Protein AF-A0A8J2PLS5-F1 (afdb_monomer)

Radius of gyration: 27.68 Å; Cα contacts (8 Å, |Δi|>4): 30; chains: 1; bounding box: 46×66×69 Å

Sequence (120 aa):
MEDLNIVNEEIARIDYLRNNRFVTDEDKVQLKLLKKNQSTLRGQLKRLKNAVINSRKYRKNKKRKIEELINKHPELAAELEATVIQRPGSGRPRLEESQPMLLKTIVDIVAPESCTDQRR

pLDDT: mean 82.93, std 13.65, range [42.19, 95.69]

Structure (mmCIF, N/CA/C/O backbone):
data_AF-A0A8J2PLS5-F1
#
_entry.id   AF-A0A8J2PLS5-F1
#
loop_
_atom_site.group_PDB
_atom_site.id
_atom_site.type_symbol
_atom_site.label_atom_id
_atom_site.label_alt_id
_atom_site.label_comp_id
_atom_site.label_asym_id
_atom_site.label_entity_id
_atom_site.label_seq_id
_atom_site.pdbx_PDB_ins_code
_atom_site.Cartn_x
_atom_site.Cartn_y
_atom_site.Cartn_z
_atom_site.occupancy
_atom_site.B_iso_or_equiv
_atom_site.auth_seq_id
_atom_site.auth_comp_id
_atom_site.auth_asym_id
_atom_site.auth_atom_id
_atom_site.pdbx_PDB_model_num
ATOM 1 N N . MET A 1 1 ? 5.826 7.938 -4.393 1.00 62.66 1 MET A N 1
ATOM 2 C CA . MET A 1 1 ? 4.815 7.985 -5.485 1.00 62.66 1 MET A CA 1
ATOM 3 C C . MET A 1 1 ? 5.482 8.504 -6.740 1.00 62.66 1 MET A C 1
ATOM 5 O O . MET A 1 1 ? 5.379 7.849 -7.765 1.00 62.66 1 MET A O 1
ATOM 9 N N . GLU A 1 2 ? 6.226 9.597 -6.603 1.00 79.69 2 GLU A N 1
ATOM 10 C CA . GLU A 1 2 ? 7.146 10.152 -7.599 1.00 79.69 2 GLU A CA 1
ATOM 11 C C . GLU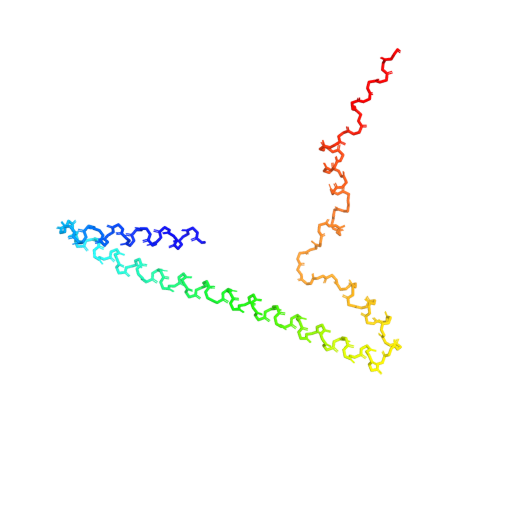 A 1 2 ? 8.066 9.087 -8.219 1.00 79.69 2 GLU A C 1
ATOM 13 O O . GLU A 1 2 ? 8.029 8.900 -9.426 1.00 79.69 2 GLU A O 1
ATOM 18 N N . ASP A 1 3 ? 8.711 8.242 -7.405 1.00 83.62 3 ASP A N 1
ATOM 19 C CA . ASP A 1 3 ? 9.582 7.161 -7.909 1.00 83.62 3 ASP A CA 1
ATOM 20 C C . ASP A 1 3 ? 8.882 6.159 -8.844 1.00 83.62 3 ASP A C 1
ATOM 22 O O . ASP A 1 3 ? 9.476 5.663 -9.796 1.00 83.62 3 ASP A O 1
ATOM 26 N N . LEU A 1 4 ? 7.607 5.835 -8.587 1.00 87.88 4 LEU A N 1
ATOM 27 C CA . LEU A 1 4 ? 6.857 4.917 -9.449 1.00 87.88 4 LEU A CA 1
ATOM 28 C C . LEU A 1 4 ? 6.464 5.601 -10.762 1.00 87.88 4 LEU A C 1
ATOM 30 O O . LEU A 1 4 ? 6.421 4.929 -11.788 1.00 87.88 4 LEU A O 1
ATOM 34 N N . ASN A 1 5 ? 6.177 6.904 -10.727 1.00 91.06 5 ASN A N 1
ATOM 35 C CA . ASN A 1 5 ? 5.878 7.684 -11.925 1.00 91.06 5 ASN A CA 1
ATOM 36 C C . ASN A 1 5 ? 7.121 7.816 -12.802 1.00 91.06 5 ASN A C 1
ATOM 38 O O . ASN A 1 5 ? 7.041 7.458 -1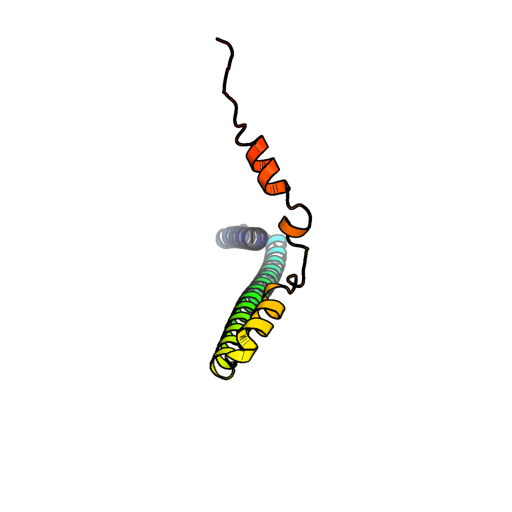3.970 1.00 91.06 5 ASN A O 1
ATOM 42 N N . ILE A 1 6 ? 8.270 8.156 -12.212 1.00 93.19 6 ILE A N 1
ATOM 43 C CA . ILE A 1 6 ? 9.566 8.216 -12.904 1.00 93.19 6 ILE A CA 1
ATOM 44 C C . ILE A 1 6 ? 9.875 6.873 -13.579 1.00 93.19 6 ILE A C 1
ATOM 46 O O . ILE A 1 6 ? 10.184 6.818 -14.763 1.00 93.19 6 ILE A O 1
ATOM 50 N N . VAL A 1 7 ? 9.714 5.749 -12.866 1.00 92.38 7 VAL A N 1
ATOM 51 C CA . VAL A 1 7 ? 9.924 4.415 -13.461 1.00 92.38 7 VAL A CA 1
ATOM 52 C C . VAL A 1 7 ? 8.931 4.123 -14.595 1.00 92.38 7 VAL A C 1
ATOM 54 O O . VAL A 1 7 ? 9.298 3.469 -15.568 1.00 92.38 7 VAL A O 1
ATOM 57 N N . ASN A 1 8 ? 7.675 4.568 -14.492 1.00 92.50 8 ASN A N 1
ATOM 58 C CA . ASN A 1 8 ? 6.684 4.369 -15.555 1.00 92.50 8 ASN A CA 1
ATOM 59 C C . ASN A 1 8 ? 6.993 5.217 -16.797 1.00 92.50 8 ASN A C 1
ATOM 61 O O . ASN A 1 8 ? 6.825 4.719 -17.909 1.00 92.50 8 ASN A O 1
ATOM 65 N N . GLU A 1 9 ? 7.427 6.461 -16.607 1.00 94.50 9 GLU A N 1
ATOM 66 C CA . GLU A 1 9 ? 7.824 7.384 -17.675 1.00 94.50 9 GLU A CA 1
ATOM 67 C C . GLU A 1 9 ? 9.026 6.831 -18.447 1.00 94.50 9 GLU A C 1
ATOM 69 O O . GLU A 1 9 ? 8.978 6.735 -19.674 1.00 94.50 9 GLU A O 1
ATOM 74 N N . GLU A 1 10 ? 10.029 6.309 -17.742 1.00 93.44 10 GLU A N 1
ATOM 75 C CA . GLU A 1 10 ? 11.227 5.744 -18.372 1.00 93.44 10 GLU A CA 1
ATOM 76 C C . GLU A 1 10 ? 10.939 4.428 -19.102 1.00 93.44 10 GLU A C 1
ATOM 78 O O . GLU A 1 10 ? 11.471 4.183 -20.187 1.00 93.44 10 GLU A O 1
ATOM 83 N N . ILE A 1 11 ? 10.032 3.597 -18.576 1.00 93.81 11 ILE A N 1
ATOM 84 C CA . ILE A 1 11 ? 9.530 2.427 -19.312 1.00 93.81 11 ILE A CA 1
ATOM 85 C C . ILE A 1 11 ? 8.810 2.870 -20.592 1.00 93.81 11 ILE A C 1
ATOM 87 O O . ILE A 1 11 ? 9.060 2.295 -21.652 1.00 93.81 11 ILE A O 1
ATOM 91 N N . ALA A 1 12 ? 7.947 3.887 -20.513 1.00 94.56 12 ALA A N 1
ATOM 92 C CA . ALA A 1 12 ? 7.202 4.391 -21.665 1.00 94.56 12 ALA A CA 1
ATOM 93 C C . ALA A 1 12 ? 8.132 4.986 -22.733 1.00 94.56 12 ALA A C 1
ATOM 95 O O . ALA A 1 12 ? 7.937 4.746 -23.926 1.00 94.56 12 ALA A O 1
ATOM 96 N N . ARG A 1 13 ? 9.185 5.694 -22.311 1.00 94.75 13 ARG A N 1
ATOM 97 C CA . ARG A 1 13 ? 10.235 6.219 -23.188 1.00 94.75 13 ARG A CA 1
ATOM 98 C C . ARG A 1 13 ? 10.958 5.102 -23.939 1.00 94.75 13 ARG A C 1
ATOM 100 O O . ARG A 1 13 ? 11.081 5.174 -25.160 1.00 94.75 13 ARG A O 1
ATOM 107 N N . ILE A 1 14 ? 11.396 4.050 -23.245 1.00 92.69 14 ILE A N 1
ATOM 108 C CA . ILE A 1 14 ? 12.070 2.912 -23.891 1.00 92.69 14 ILE A CA 1
ATOM 109 C C . ILE A 1 14 ? 11.105 2.147 -24.810 1.00 92.69 14 ILE A C 1
ATOM 111 O O . ILE A 1 14 ? 11.487 1.733 -25.906 1.00 92.69 14 ILE A O 1
ATOM 115 N N . ASP A 1 15 ? 9.842 1.981 -24.414 1.00 92.44 15 ASP A N 1
ATOM 116 C CA . ASP A 1 15 ? 8.822 1.358 -25.261 1.00 92.44 15 ASP A CA 1
ATOM 117 C C . ASP A 1 15 ? 8.565 2.179 -26.542 1.00 92.44 15 ASP A C 1
ATOM 119 O O . ASP A 1 15 ? 8.430 1.596 -27.620 1.00 92.44 15 ASP A O 1
ATOM 123 N N . TYR A 1 16 ? 8.582 3.513 -26.460 1.00 93.75 16 TYR A N 1
ATOM 124 C CA . TYR A 1 16 ? 8.516 4.400 -27.626 1.00 93.75 16 TYR A CA 1
ATOM 125 C C . TYR A 1 16 ? 9.725 4.219 -28.556 1.00 93.75 16 TYR A C 1
ATOM 127 O O . TYR A 1 16 ? 9.552 4.064 -29.767 1.00 93.75 16 TYR A O 1
ATOM 135 N N . LEU A 1 17 ? 10.946 4.16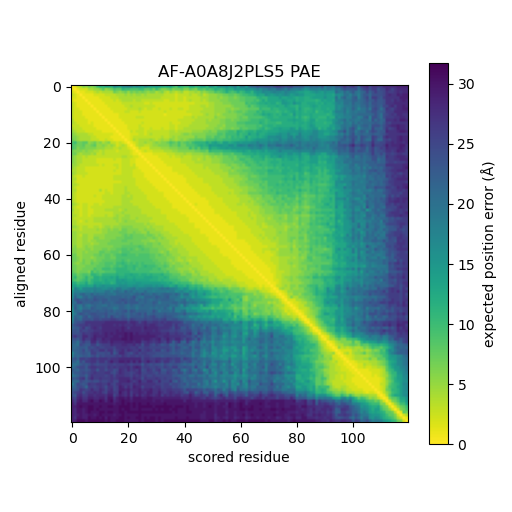8 -28.014 1.00 91.62 17 LEU A N 1
ATOM 136 C CA . LEU A 1 17 ? 12.158 3.910 -28.805 1.00 91.62 17 LEU A CA 1
ATOM 137 C C . LEU A 1 17 ? 12.114 2.534 -29.483 1.00 91.62 17 LEU A C 1
ATOM 139 O O . LEU A 1 17 ? 12.464 2.410 -30.658 1.00 91.62 17 LEU A O 1
ATOM 143 N N . ARG A 1 18 ? 11.613 1.509 -28.780 1.00 90.56 18 ARG A N 1
ATOM 144 C CA . ARG A 1 18 ? 11.408 0.162 -29.334 1.00 90.56 18 ARG A CA 1
ATOM 145 C C . ARG A 1 18 ? 10.429 0.166 -30.499 1.00 90.56 18 ARG A C 1
ATOM 147 O O . ARG A 1 18 ? 10.721 -0.446 -31.525 1.00 90.56 18 ARG A O 1
ATOM 154 N N . ASN A 1 19 ? 9.298 0.853 -30.361 1.00 92.06 19 ASN A N 1
ATOM 155 C CA . ASN A 1 19 ? 8.288 0.938 -31.417 1.00 92.06 19 ASN A CA 1
ATOM 156 C C . ASN A 1 19 ? 8.827 1.645 -32.671 1.00 92.06 19 ASN A C 1
ATOM 158 O O . ASN A 1 19 ? 8.472 1.268 -33.785 1.00 92.06 19 ASN A O 1
ATOM 162 N N . ASN A 1 20 ? 9.744 2.598 -32.494 1.00 92.69 20 ASN A N 1
ATOM 163 C CA . ASN A 1 20 ? 10.394 3.332 -33.580 1.00 92.69 20 ASN A CA 1
ATOM 164 C C . ASN A 1 20 ? 11.711 2.698 -34.074 1.00 92.69 20 ASN A C 1
ATOM 166 O O . ASN A 1 20 ? 12.415 3.305 -34.872 1.00 92.69 20 ASN A O 1
ATOM 170 N N . ARG A 1 21 ? 12.050 1.476 -33.633 1.00 89.31 21 ARG A N 1
ATOM 171 C CA . ARG A 1 21 ? 13.282 0.740 -33.999 1.00 89.31 21 ARG A CA 1
ATOM 172 C C . ARG A 1 21 ? 14.606 1.435 -33.628 1.00 89.31 21 ARG A C 1
ATOM 174 O O . ARG A 1 21 ? 15.645 1.068 -34.164 1.00 89.31 21 ARG A O 1
ATOM 181 N N . PHE A 1 22 ? 14.595 2.356 -32.665 1.00 91.44 22 PHE A N 1
ATOM 182 C CA . PHE A 1 22 ? 15.792 3.037 -32.142 1.00 91.44 22 PHE A CA 1
ATOM 183 C C . PHE A 1 22 ? 16.325 2.418 -30.840 1.00 91.44 22 PHE A C 1
ATOM 185 O O . PHE A 1 22 ? 17.078 3.057 -30.114 1.00 91.44 22 PHE A O 1
ATOM 192 N N . VAL A 1 23 ? 15.904 1.197 -30.501 1.00 92.62 23 VAL A N 1
ATOM 193 C CA . VAL A 1 23 ? 16.267 0.566 -29.226 1.00 92.62 23 VAL A CA 1
ATOM 194 C C . VAL A 1 23 ? 17.664 -0.045 -29.283 1.00 92.62 23 VAL A C 1
ATOM 196 O O . VAL A 1 23 ? 17.967 -0.850 -30.166 1.00 92.62 23 VAL A O 1
ATOM 199 N N . THR A 1 24 ? 18.495 0.300 -28.309 1.00 92.94 24 THR A N 1
ATOM 200 C CA . THR A 1 24 ? 19.822 -0.293 -28.118 1.00 92.94 24 THR A CA 1
ATOM 201 C C . THR A 1 24 ? 19.748 -1.550 -27.244 1.00 92.94 24 THR A C 1
ATOM 203 O O . THR A 1 24 ? 18.717 -1.860 -26.636 1.00 92.94 24 THR A O 1
ATOM 206 N N . ASP A 1 25 ? 20.833 -2.322 -27.168 1.00 91.94 25 ASP A N 1
ATOM 207 C CA . ASP A 1 25 ? 20.895 -3.464 -26.247 1.00 91.94 25 ASP A CA 1
ATOM 208 C C . ASP A 1 25 ? 20.959 -3.027 -24.776 1.00 91.94 25 ASP A C 1
ATOM 210 O O . ASP A 1 25 ? 20.393 -3.702 -23.910 1.00 91.94 25 ASP A O 1
ATOM 214 N N . GLU A 1 26 ? 21.543 -1.860 -24.496 1.00 92.69 26 GLU A N 1
ATOM 215 C CA . GLU A 1 26 ? 21.531 -1.238 -23.168 1.00 92.69 26 GLU A CA 1
ATOM 216 C C . GLU A 1 26 ? 20.100 -0.911 -22.723 1.00 92.69 26 GLU A C 1
ATOM 218 O O . GLU A 1 26 ? 19.701 -1.280 -21.614 1.00 92.69 26 GLU A O 1
ATOM 223 N N . ASP A 1 27 ? 19.280 -0.345 -23.615 1.00 91.12 27 ASP A N 1
ATOM 224 C CA . ASP A 1 27 ? 17.866 -0.052 -23.345 1.00 91.12 27 ASP A CA 1
ATOM 225 C C . ASP A 1 27 ? 17.074 -1.320 -22.992 1.00 91.12 27 ASP A C 1
ATOM 227 O O . ASP A 1 27 ? 16.195 -1.306 -22.127 1.00 91.12 27 ASP A O 1
ATOM 231 N N . LYS A 1 28 ? 17.388 -2.462 -23.621 1.00 91.00 28 LYS A N 1
ATOM 232 C CA . LYS A 1 28 ? 16.736 -3.747 -23.307 1.00 91.00 28 LYS A CA 1
ATOM 233 C C . LYS A 1 28 ? 17.092 -4.231 -21.903 1.00 91.00 28 LYS A C 1
ATOM 235 O O . LYS A 1 28 ? 16.230 -4.785 -21.211 1.00 91.00 28 LYS A O 1
ATOM 240 N N . VAL A 1 29 ? 18.345 -4.054 -21.480 1.00 94.25 29 VAL A N 1
ATOM 241 C CA . VAL A 1 29 ? 18.793 -4.392 -20.120 1.00 94.25 29 VAL A CA 1
ATOM 242 C C . VAL A 1 29 ? 18.134 -3.460 -19.104 1.00 94.25 29 VAL A C 1
ATOM 244 O O . VAL A 1 29 ? 17.555 -3.938 -18.123 1.00 94.25 29 VAL A O 1
ATOM 247 N N . GLN A 1 30 ? 18.126 -2.154 -19.377 1.00 93.31 30 GLN A N 1
ATOM 248 C CA . GLN A 1 30 ? 17.459 -1.159 -18.539 1.00 93.31 30 GLN A CA 1
ATOM 249 C C . GLN A 1 30 ? 15.960 -1.439 -18.406 1.00 93.31 30 GLN A C 1
ATOM 251 O O . GLN A 1 30 ? 15.436 -1.436 -17.294 1.00 93.31 30 GLN A O 1
ATOM 256 N N . LEU A 1 31 ? 15.270 -1.796 -19.492 1.00 92.75 31 LEU A N 1
ATOM 257 C CA . LEU A 1 31 ? 13.846 -2.133 -19.462 1.00 92.75 31 LEU A CA 1
ATOM 258 C C . LEU A 1 31 ? 13.543 -3.312 -18.528 1.00 92.75 31 LEU A C 1
ATOM 260 O O . LEU A 1 31 ? 12.546 -3.293 -17.802 1.00 92.75 31 LEU A O 1
ATOM 264 N N . LYS A 1 32 ? 14.395 -4.348 -18.518 1.00 94.50 32 LYS A N 1
ATOM 265 C CA . LYS A 1 32 ? 14.243 -5.482 -17.589 1.00 94.50 32 LYS A CA 1
ATOM 266 C C . LYS A 1 32 ? 14.398 -5.032 -16.135 1.00 94.50 32 LYS A C 1
ATOM 268 O O . LYS A 1 32 ? 13.604 -5.443 -15.286 1.00 94.50 32 LYS A O 1
ATOM 273 N N . LEU A 1 33 ? 15.383 -4.179 -15.853 1.00 94.94 33 LEU A N 1
ATOM 274 C CA . LEU A 1 33 ? 15.618 -3.639 -14.514 1.00 94.94 33 LEU A CA 1
ATOM 275 C C . LEU A 1 33 ? 14.452 -2.753 -14.052 1.00 94.94 33 LEU A C 1
ATOM 277 O O . LEU A 1 33 ? 13.921 -2.952 -12.960 1.00 94.94 33 LEU A O 1
ATOM 281 N N . LEU A 1 34 ? 13.996 -1.839 -14.908 1.00 94.12 34 LEU A N 1
ATOM 282 C CA . LEU A 1 34 ? 12.878 -0.943 -14.626 1.00 94.12 34 LEU A CA 1
ATOM 283 C C . LEU A 1 34 ? 11.583 -1.715 -14.372 1.00 94.12 34 LEU A C 1
ATOM 285 O O . LEU A 1 34 ? 10.886 -1.423 -13.405 1.00 94.12 34 LEU A O 1
ATOM 289 N N . LYS A 1 35 ? 11.283 -2.763 -15.150 1.00 93.81 35 LYS A N 1
ATOM 290 C CA . LYS A 1 35 ? 10.117 -3.632 -14.898 1.00 93.81 35 LYS A CA 1
ATOM 291 C C . LYS A 1 35 ? 10.204 -4.354 -13.551 1.00 93.81 35 LYS A C 1
ATOM 293 O O . LYS A 1 35 ? 9.195 -4.480 -12.852 1.00 93.81 35 LYS A O 1
ATOM 298 N N . LYS A 1 36 ? 11.399 -4.800 -13.148 1.00 95.69 36 LYS A N 1
ATOM 299 C CA . LYS A 1 36 ? 11.619 -5.386 -11.817 1.00 95.69 36 LYS A CA 1
ATOM 300 C C . LYS A 1 36 ? 11.375 -4.348 -10.716 1.00 95.69 36 LYS A C 1
ATOM 302 O O . LYS A 1 36 ? 10.637 -4.639 -9.776 1.00 95.69 36 LYS A O 1
ATOM 307 N N . ASN A 1 37 ? 11.911 -3.139 -10.873 1.00 94.69 37 ASN A N 1
ATOM 308 C CA . ASN A 1 37 ? 11.723 -2.029 -9.933 1.00 94.69 37 ASN A CA 1
ATOM 309 C C . ASN A 1 37 ? 10.256 -1.578 -9.850 1.00 94.69 37 ASN A C 1
ATOM 311 O O . ASN A 1 37 ? 9.726 -1.323 -8.772 1.00 94.69 37 ASN A O 1
ATOM 315 N N . GLN A 1 38 ? 9.547 -1.551 -10.976 1.00 95.00 38 GLN A N 1
ATOM 316 C CA . GLN A 1 38 ? 8.121 -1.245 -11.020 1.00 95.00 38 GLN A CA 1
ATOM 317 C C . GLN A 1 38 ? 7.313 -2.274 -10.216 1.00 95.00 38 GLN A C 1
ATOM 319 O O . GLN A 1 38 ? 6.414 -1.912 -9.454 1.00 95.00 38 GLN A O 1
ATOM 324 N N . SER A 1 39 ? 7.639 -3.563 -10.356 1.00 95.00 39 SER A N 1
ATOM 325 C CA . SER A 1 39 ? 6.985 -4.646 -9.616 1.00 95.00 39 SER A CA 1
ATOM 326 C C . SER A 1 39 ? 7.215 -4.531 -8.105 1.00 95.00 39 SER A C 1
ATOM 328 O O . SER A 1 39 ? 6.262 -4.626 -7.323 1.00 95.00 39 SER A O 1
ATOM 330 N N . THR A 1 40 ? 8.450 -4.249 -7.674 1.00 94.81 40 THR A N 1
ATOM 331 C CA . THR A 1 40 ? 8.771 -4.078 -6.249 1.00 94.81 40 THR A CA 1
ATOM 332 C C . THR A 1 40 ? 8.056 -2.868 -5.648 1.00 94.81 40 THR A C 1
ATOM 334 O O . THR A 1 40 ? 7.395 -3.014 -4.616 1.00 94.81 40 THR A O 1
ATOM 337 N N . LEU A 1 41 ? 8.093 -1.711 -6.318 1.00 93.88 41 LEU A N 1
ATOM 338 C CA . LEU A 1 41 ? 7.408 -0.489 -5.880 1.00 93.88 41 LEU A CA 1
ATOM 339 C C . LEU A 1 41 ? 5.887 -0.681 -5.797 1.00 93.88 41 LEU A C 1
ATOM 341 O O . LEU A 1 41 ? 5.260 -0.314 -4.799 1.00 93.88 41 LEU A O 1
ATOM 345 N N . ARG A 1 42 ? 5.270 -1.329 -6.796 1.00 94.12 42 ARG A N 1
ATOM 346 C CA . ARG A 1 42 ? 3.835 -1.672 -6.758 1.00 94.12 42 ARG A CA 1
ATOM 347 C C . ARG A 1 42 ? 3.508 -2.618 -5.602 1.00 94.12 42 ARG A C 1
ATOM 349 O O . ARG A 1 42 ? 2.490 -2.437 -4.929 1.00 94.12 42 ARG A O 1
ATOM 356 N N . GLY A 1 43 ? 4.369 -3.601 -5.342 1.00 95.12 43 GLY A N 1
ATOM 357 C CA . GLY A 1 43 ? 4.235 -4.520 -4.213 1.00 95.12 43 GLY A CA 1
ATOM 358 C C . GLY A 1 43 ? 4.277 -3.801 -2.863 1.00 95.12 43 GLY A C 1
ATOM 359 O O . GLY A 1 43 ? 3.412 -4.029 -2.013 1.00 95.12 43 GLY A O 1
ATOM 360 N N . GLN A 1 44 ? 5.233 -2.891 -2.676 1.00 94.12 44 GLN A N 1
ATOM 361 C CA . GLN A 1 44 ? 5.339 -2.057 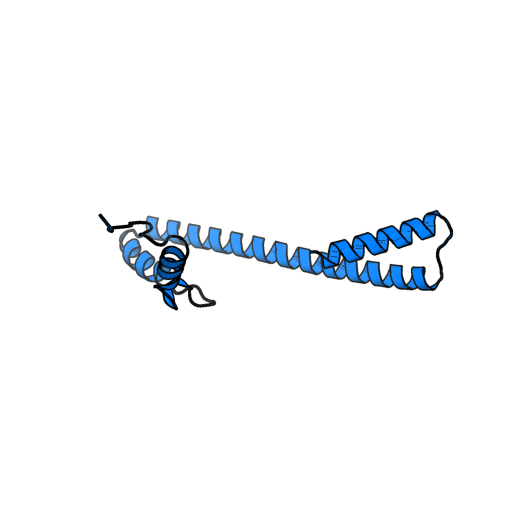-1.474 1.00 94.12 44 GLN A CA 1
ATOM 362 C C . GLN A 1 44 ? 4.108 -1.166 -1.293 1.00 94.12 44 GLN A C 1
ATOM 364 O O . GLN A 1 44 ? 3.517 -1.137 -0.213 1.00 94.12 44 GLN A O 1
ATOM 369 N N . LEU A 1 45 ? 3.658 -0.512 -2.363 1.00 92.25 45 LEU A N 1
ATOM 370 C CA . LEU A 1 45 ? 2.463 0.327 -2.344 1.00 92.25 45 LEU A CA 1
ATOM 371 C C . LEU A 1 45 ? 1.217 -0.474 -1.947 1.00 92.25 45 LEU A C 1
ATOM 373 O O . LEU A 1 45 ? 0.431 -0.026 -1.111 1.00 92.25 45 LEU A O 1
ATOM 377 N N . LYS A 1 46 ? 1.049 -1.687 -2.488 1.00 95.06 46 LYS A N 1
ATOM 378 C CA . LYS A 1 46 ? -0.047 -2.589 -2.105 1.00 95.06 46 LYS A CA 1
ATOM 379 C C . LYS A 1 46 ? 0.025 -2.961 -0.621 1.00 95.06 46 LYS A C 1
ATOM 381 O O . LYS A 1 46 ? -0.996 -2.915 0.063 1.00 95.06 46 LYS A O 1
ATOM 386 N N . ARG A 1 47 ? 1.216 -3.289 -0.108 1.00 94.94 47 ARG A N 1
ATOM 387 C CA . ARG A 1 47 ? 1.426 -3.597 1.319 1.00 94.94 47 ARG A CA 1
ATOM 388 C C . ARG A 1 47 ? 1.048 -2.417 2.212 1.00 94.94 47 ARG A C 1
ATOM 390 O O . ARG A 1 47 ? 0.295 -2.610 3.162 1.00 94.94 47 ARG A O 1
ATOM 397 N N . LEU A 1 48 ? 1.496 -1.207 1.879 1.00 93.62 48 LEU A N 1
ATOM 398 C CA . LEU A 1 48 ? 1.178 0.008 2.635 1.00 93.62 48 LEU A CA 1
ATOM 399 C C . LEU A 1 48 ? -0.323 0.316 2.624 1.00 93.62 48 LEU A C 1
ATOM 401 O O . LEU A 1 48 ? -0.907 0.560 3.680 1.00 93.62 48 LEU A O 1
ATOM 405 N N . LYS A 1 49 ? -0.980 0.227 1.460 1.00 95.19 49 LYS A N 1
ATOM 406 C CA . LYS A 1 49 ? -2.441 0.390 1.362 1.00 95.19 49 LYS A CA 1
ATOM 407 C C . LYS A 1 49 ? -3.176 -0.611 2.252 1.00 95.19 49 LYS A C 1
ATOM 409 O O . LYS A 1 49 ? -4.055 -0.221 3.019 1.00 95.19 49 LYS A O 1
ATOM 414 N N . ASN A 1 50 ? -2.779 -1.881 2.206 1.00 95.44 50 ASN A N 1
ATOM 415 C CA . ASN A 1 50 ? -3.375 -2.921 3.041 1.00 95.44 50 ASN A CA 1
ATOM 416 C C . ASN A 1 50 ? -3.134 -2.670 4.534 1.00 95.44 50 ASN A C 1
ATOM 418 O O . ASN A 1 50 ? -4.052 -2.852 5.330 1.00 95.44 50 ASN A O 1
ATOM 422 N N . ALA A 1 51 ? -1.945 -2.205 4.922 1.00 94.19 51 ALA A N 1
ATOM 423 C CA . ALA A 1 51 ? -1.648 -1.848 6.307 1.00 94.19 51 ALA A CA 1
ATOM 424 C C . ALA A 1 51 ? -2.578 -0.733 6.815 1.00 94.19 51 ALA A C 1
ATOM 426 O O . ALA A 1 51 ? -3.146 -0.849 7.903 1.00 94.19 51 ALA A O 1
ATOM 427 N N . VAL A 1 52 ? -2.815 0.306 6.005 1.00 93.19 52 VAL A N 1
ATOM 428 C CA . VAL A 1 52 ? -3.756 1.388 6.339 1.00 93.19 52 VAL A CA 1
ATOM 429 C C . VAL A 1 52 ? -5.188 0.863 6.460 1.00 93.19 52 VAL A C 1
ATOM 431 O O . VAL A 1 52 ? -5.871 1.177 7.438 1.00 93.19 52 VAL A O 1
ATOM 434 N N . ILE A 1 53 ? -5.646 0.041 5.511 1.00 95.12 53 ILE A N 1
ATOM 435 C CA . ILE A 1 53 ? -6.992 -0.557 5.534 1.00 95.12 53 ILE A CA 1
ATOM 436 C C . ILE A 1 5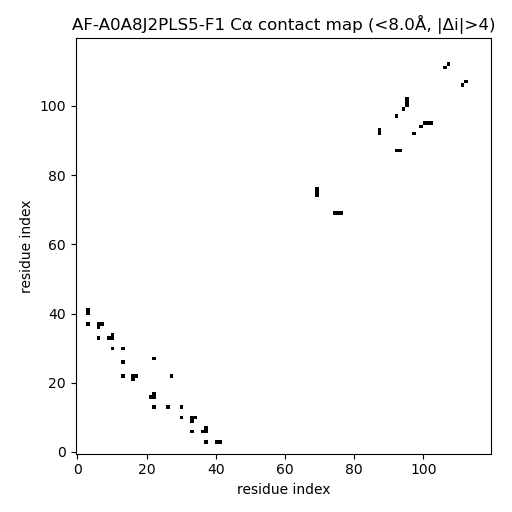3 ? -7.176 -1.420 6.788 1.00 95.12 53 ILE A C 1
ATOM 438 O O . ILE A 1 53 ? -8.153 -1.250 7.519 1.00 95.12 53 ILE A O 1
ATOM 442 N N . ASN A 1 54 ? -6.214 -2.294 7.083 1.00 93.31 54 ASN A N 1
ATOM 443 C CA . ASN A 1 54 ? -6.251 -3.179 8.244 1.00 93.31 54 ASN A CA 1
ATOM 444 C C . ASN A 1 54 ? -6.214 -2.390 9.556 1.00 93.31 54 ASN A C 1
ATOM 446 O O . ASN A 1 54 ? -6.998 -2.675 10.458 1.00 93.31 54 ASN A O 1
ATOM 450 N N . SER A 1 55 ? -5.383 -1.347 9.643 1.00 90.94 55 SER A N 1
ATOM 451 C CA . SER A 1 55 ? -5.340 -0.435 10.793 1.00 90.94 55 SER A CA 1
ATOM 452 C C . SER A 1 55 ? -6.685 0.260 11.026 1.00 90.94 55 SER A C 1
ATOM 454 O O . SER A 1 55 ? -7.161 0.340 12.161 1.00 90.94 55 SER A O 1
ATOM 456 N N . ARG A 1 56 ? -7.336 0.747 9.962 1.00 90.75 56 ARG A N 1
ATOM 457 C CA . ARG A 1 56 ? -8.668 1.367 10.050 1.00 90.75 56 ARG A CA 1
ATOM 458 C C . ARG A 1 56 ? -9.726 0.357 10.490 1.00 90.75 56 ARG A C 1
ATOM 460 O O . ARG A 1 56 ? -10.499 0.652 11.398 1.00 90.75 56 ARG A O 1
ATOM 467 N N . LYS A 1 57 ? -9.728 -0.844 9.901 1.00 94.88 57 LYS A N 1
ATOM 468 C CA . LYS A 1 57 ? -10.646 -1.933 10.267 1.00 94.88 57 LYS A CA 1
ATOM 469 C C . LYS A 1 57 ? -10.478 -2.336 11.731 1.00 94.88 57 LYS A C 1
ATOM 471 O O . LYS A 1 57 ? -11.468 -2.452 12.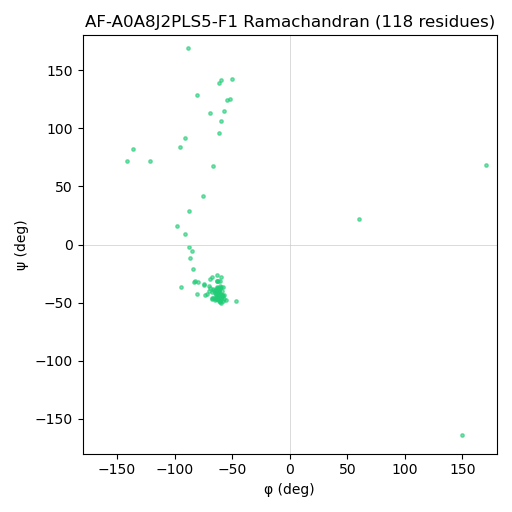446 1.00 94.88 57 LYS A O 1
ATOM 476 N N . TYR A 1 58 ? -9.237 -2.484 12.191 1.00 92.12 58 TYR A N 1
ATOM 477 C CA . TYR A 1 58 ? -8.923 -2.786 13.585 1.00 92.12 58 TYR A CA 1
ATOM 478 C C . TYR A 1 58 ? -9.452 -1.704 14.531 1.00 92.12 58 TYR A C 1
ATOM 480 O O . TYR A 1 58 ? -10.175 -2.024 15.472 1.00 92.12 58 TYR A O 1
ATOM 488 N N . ARG A 1 59 ? -9.171 -0.424 14.248 1.00 86.88 59 ARG A N 1
ATOM 489 C CA . ARG A 1 59 ? -9.677 0.704 15.048 1.00 86.88 59 ARG A CA 1
ATOM 490 C C . ARG A 1 59 ? -11.204 0.741 15.095 1.00 86.88 59 ARG A C 1
ATOM 492 O O . ARG A 1 59 ? -11.761 0.881 16.178 1.00 86.88 59 ARG A O 1
ATOM 499 N N . LYS A 1 60 ? -11.876 0.545 13.955 1.00 90.69 60 LYS A N 1
ATOM 500 C CA . LYS A 1 60 ? -13.345 0.495 13.878 1.00 90.69 60 LYS A CA 1
ATOM 501 C C . LYS A 1 60 ? -13.917 -0.648 14.717 1.00 90.69 60 LYS A C 1
ATOM 503 O O . LYS A 1 60 ? -14.826 -0.429 15.508 1.00 90.69 60 LYS A O 1
ATOM 508 N N . ASN A 1 61 ? -13.356 -1.849 14.586 1.00 92.69 61 ASN A N 1
ATOM 509 C CA . ASN A 1 61 ? -13.796 -3.014 15.354 1.00 92.69 61 ASN A CA 1
ATOM 510 C C . ASN A 1 61 ? -13.547 -2.837 16.855 1.00 92.69 61 ASN A C 1
ATOM 512 O O . ASN A 1 61 ? -14.392 -3.214 17.659 1.00 92.69 61 ASN A O 1
ATOM 516 N N . LYS A 1 62 ? -12.402 -2.259 17.235 1.00 88.25 62 LYS A N 1
ATOM 517 C CA . LYS A 1 62 ? -12.092 -1.949 18.632 1.00 88.25 62 LYS A CA 1
ATOM 518 C C . LYS A 1 62 ? -13.091 -0.942 19.201 1.00 88.25 62 LYS A C 1
ATOM 520 O O . LYS A 1 62 ? -13.610 -1.185 20.281 1.00 88.25 62 LYS A O 1
ATOM 525 N N . LYS A 1 63 ? -13.398 0.130 18.462 1.00 87.44 63 LYS A N 1
ATOM 526 C CA . LYS A 1 63 ? -14.403 1.122 18.867 1.00 87.44 63 LYS A CA 1
ATOM 527 C C . LYS A 1 63 ? -15.770 0.472 19.082 1.00 87.44 63 LYS A C 1
ATOM 529 O O . LYS A 1 63 ? -16.337 0.624 20.152 1.00 87.44 63 LYS A O 1
ATOM 534 N N . ARG A 1 64 ? -16.226 -0.341 18.123 1.00 90.19 64 ARG A N 1
ATOM 535 C CA . ARG A 1 64 ? -17.505 -1.055 18.229 1.00 90.19 64 ARG A CA 1
ATOM 536 C C . ARG A 1 64 ? -17.567 -1.954 19.466 1.00 90.19 64 ARG A C 1
ATOM 538 O O . ARG A 1 64 ? -18.553 -1.934 20.182 1.00 90.19 64 ARG A O 1
ATOM 545 N N . LYS A 1 65 ? -16.498 -2.706 19.754 1.00 89.31 65 LYS A N 1
ATOM 546 C CA . LYS A 1 65 ? -16.424 -3.541 20.966 1.00 89.31 65 LYS A CA 1
ATOM 547 C C . LYS A 1 65 ? -16.494 -2.719 22.256 1.00 89.31 65 LYS A C 1
ATOM 549 O O . LYS A 1 65 ? -17.089 -3.177 23.220 1.00 89.31 65 LYS A O 1
ATOM 554 N N . ILE A 1 66 ? -15.876 -1.538 22.282 1.00 85.25 66 ILE A N 1
ATOM 555 C CA . ILE A 1 66 ? -15.945 -0.633 23.438 1.00 85.25 66 ILE A CA 1
ATOM 556 C C . ILE A 1 66 ? -17.376 -0.108 23.608 1.00 85.25 66 ILE A C 1
ATOM 558 O O . ILE A 1 66 ? -17.908 -0.180 24.707 1.00 85.25 66 ILE A O 1
ATOM 562 N N . GLU A 1 67 ? -18.022 0.333 22.526 1.00 86.94 67 GLU A N 1
ATOM 563 C CA . GLU A 1 67 ? -19.427 0.774 22.540 1.00 86.94 67 GLU A CA 1
ATOM 564 C C . GLU A 1 67 ? -20.366 -0.352 23.021 1.00 86.94 67 GLU A C 1
ATOM 566 O O . GLU A 1 67 ? -21.220 -0.133 23.875 1.00 86.94 67 GLU A O 1
ATOM 571 N N . GLU A 1 68 ? -20.166 -1.585 22.542 1.00 90.19 68 GLU A N 1
ATOM 572 C CA . GLU A 1 68 ? -20.908 -2.769 22.999 1.00 90.19 68 GLU A CA 1
ATOM 573 C C . GLU A 1 68 ? -20.716 -3.046 24.503 1.00 90.19 68 GLU A C 1
ATOM 575 O O . GLU A 1 68 ? -21.663 -3.462 25.168 1.00 90.19 68 GLU A O 1
ATOM 580 N N . LEU A 1 69 ? -19.513 -2.832 25.050 1.00 86.06 69 LEU A N 1
ATOM 581 C CA . LEU A 1 69 ? -19.231 -3.015 26.480 1.00 86.06 69 LEU A CA 1
ATOM 582 C C . LEU A 1 69 ? -19.875 -1.925 27.339 1.00 86.06 69 LEU A C 1
ATOM 584 O O . LEU A 1 69 ? -20.473 -2.249 28.361 1.00 86.06 69 LEU A O 1
ATOM 588 N N . ILE A 1 70 ? -19.806 -0.668 26.897 1.00 85.25 70 ILE A N 1
ATOM 589 C CA . ILE A 1 70 ? -20.447 0.471 27.567 1.00 85.25 70 ILE A CA 1
ATOM 590 C C . ILE A 1 70 ? -21.961 0.258 27.646 1.00 85.25 70 ILE A C 1
ATOM 592 O O . ILE A 1 70 ? -22.551 0.415 28.709 1.00 85.25 70 ILE A O 1
ATOM 596 N N . ASN A 1 71 ? -22.585 -0.186 26.551 1.00 86.94 71 ASN A N 1
ATOM 597 C CA . ASN A 1 71 ? -24.022 -0.463 26.533 1.00 86.94 71 ASN A CA 1
ATOM 598 C C . ASN A 1 71 ? -24.430 -1.589 27.498 1.00 86.94 71 ASN A C 1
ATOM 600 O O . ASN A 1 71 ? -25.544 -1.574 28.013 1.00 86.94 71 ASN A O 1
ATOM 604 N N . LYS A 1 72 ? -23.558 -2.578 27.733 1.00 90.44 72 LYS A N 1
ATOM 605 C CA . LYS A 1 72 ? -23.823 -3.676 28.681 1.00 90.44 72 LYS A CA 1
ATOM 606 C C . LYS A 1 72 ? -23.585 -3.275 30.135 1.00 90.44 72 LYS A C 1
ATOM 608 O O . LYS A 1 72 ? -24.254 -3.801 31.017 1.00 90.44 72 LYS A O 1
ATOM 613 N N . HIS A 1 73 ? -22.632 -2.379 30.373 1.00 86.69 73 HIS A N 1
ATOM 614 C CA . HIS A 1 73 ? -22.215 -1.950 31.703 1.00 86.69 73 HIS A CA 1
ATOM 615 C C . HIS A 1 73 ? -22.052 -0.425 31.727 1.00 86.69 73 HIS A C 1
ATOM 617 O O . HIS A 1 73 ? -20.929 0.073 31.603 1.00 86.69 73 HIS A O 1
ATOM 623 N N . PRO A 1 74 ? -23.155 0.328 31.890 1.00 82.25 74 PRO A N 1
ATOM 624 C CA . PRO A 1 74 ? -23.114 1.789 31.858 1.00 82.25 74 PRO A CA 1
ATOM 625 C C . PRO A 1 74 ? -22.272 2.382 32.998 1.00 82.25 74 PRO A C 1
ATOM 627 O O . PRO A 1 74 ? -21.685 3.446 32.835 1.00 82.25 74 PRO A O 1
ATOM 630 N N . GLU A 1 75 ? -22.139 1.669 34.119 1.00 83.12 75 GLU A N 1
ATOM 631 C CA . GLU A 1 75 ? -21.309 2.064 35.267 1.00 83.12 75 GLU A CA 1
ATOM 632 C C . GLU A 1 75 ? -19.816 2.163 34.915 1.00 83.12 75 GLU A C 1
ATOM 634 O O . GLU A 1 75 ? -19.103 3.017 35.434 1.00 83.12 75 GLU A O 1
ATOM 639 N N . LEU A 1 76 ? -19.347 1.340 33.970 1.00 77.94 76 LEU A N 1
ATOM 640 C CA . LEU A 1 76 ? -17.946 1.307 33.540 1.00 77.94 76 LEU A CA 1
ATOM 641 C C . LEU A 1 76 ? -17.624 2.361 32.471 1.00 77.94 76 LEU A C 1
ATOM 643 O O . LEU A 1 76 ? -16.464 2.504 32.083 1.00 77.94 76 LEU A O 1
ATOM 647 N N . ALA A 1 77 ? -18.624 3.096 31.973 1.00 76.25 77 ALA A N 1
ATOM 648 C CA . ALA A 1 77 ? -18.438 4.085 30.913 1.00 76.25 77 ALA A CA 1
ATOM 649 C C . ALA A 1 77 ? -17.486 5.211 31.343 1.00 76.25 77 ALA A C 1
ATOM 651 O O . ALA A 1 77 ? -16.562 5.544 30.603 1.00 76.25 77 ALA A O 1
ATOM 652 N N . ALA A 1 78 ? -17.658 5.727 32.565 1.00 74.00 78 ALA A N 1
ATOM 653 C CA . ALA A 1 78 ? -16.833 6.804 33.109 1.00 74.00 78 ALA A CA 1
ATOM 654 C C . ALA A 1 78 ? -15.361 6.378 33.298 1.00 74.00 78 ALA A C 1
ATOM 656 O O . ALA A 1 78 ? -14.445 7.119 32.938 1.00 74.00 78 ALA A O 1
ATOM 657 N N . GLU A 1 79 ? -15.116 5.158 33.790 1.00 73.31 79 GLU A N 1
ATOM 658 C CA . GLU A 1 79 ? -13.759 4.602 33.925 1.00 73.31 79 GLU A CA 1
ATOM 659 C C . GLU A 1 79 ? -13.111 4.296 32.565 1.00 73.31 79 GLU A C 1
ATOM 661 O O . GLU A 1 79 ? -11.911 4.517 32.363 1.00 73.31 79 GLU A O 1
ATOM 666 N N . LEU A 1 80 ? -13.890 3.810 31.595 1.00 69.25 80 LEU A N 1
ATOM 667 C CA . LEU A 1 80 ? -13.409 3.548 30.238 1.00 69.25 80 LEU A CA 1
ATOM 668 C C . LEU A 1 80 ? -13.061 4.840 29.497 1.00 69.25 80 LEU A C 1
ATOM 670 O O . LEU A 1 80 ? -12.033 4.890 28.825 1.00 69.25 80 LEU A O 1
ATOM 674 N N . GLU A 1 81 ? -13.863 5.892 29.625 1.00 67.69 81 GLU A N 1
ATOM 675 C CA . GLU A 1 81 ? -13.551 7.197 29.040 1.00 67.69 81 GLU A CA 1
ATOM 676 C C . GLU A 1 81 ? -12.276 7.784 29.646 1.00 67.69 81 GLU A C 1
ATOM 678 O O . GLU A 1 81 ? -11.367 8.154 28.897 1.00 67.69 81 GLU A O 1
ATOM 683 N N . ALA A 1 82 ? -12.136 7.760 30.975 1.00 65.06 82 ALA A N 1
ATOM 684 C CA . ALA A 1 82 ? -10.919 8.206 31.648 1.00 65.06 82 ALA A CA 1
ATOM 685 C C . ALA A 1 82 ? -9.678 7.435 31.161 1.00 65.06 82 ALA A C 1
ATOM 687 O O . ALA A 1 82 ? -8.652 8.030 30.844 1.00 65.06 82 ALA A O 1
ATOM 688 N N . THR A 1 83 ? -9.772 6.113 31.005 1.00 64.50 83 THR A N 1
ATOM 689 C CA . THR A 1 83 ? -8.625 5.270 30.623 1.00 64.50 83 THR A CA 1
ATOM 690 C C . THR A 1 83 ? -8.345 5.195 29.118 1.00 64.50 83 THR A C 1
ATOM 692 O O . THR A 1 83 ? -7.227 4.843 28.728 1.00 64.50 83 THR A O 1
ATOM 695 N N . VAL A 1 84 ? -9.316 5.484 28.246 1.00 62.62 84 VAL A N 1
ATOM 696 C CA . VAL A 1 84 ? -9.157 5.450 26.778 1.00 62.62 84 VAL A CA 1
ATOM 697 C C . VAL A 1 84 ? -8.798 6.825 26.215 1.00 62.62 84 VAL A C 1
ATOM 699 O O . VAL A 1 84 ? -7.985 6.886 25.291 1.00 62.62 84 VAL A O 1
ATOM 702 N N . ILE A 1 85 ? -9.349 7.912 26.768 1.00 54.84 85 ILE A N 1
ATOM 703 C CA . ILE A 1 85 ? -9.063 9.292 26.336 1.00 54.84 85 ILE A CA 1
ATOM 704 C C . ILE A 1 85 ? -7.671 9.731 26.811 1.00 54.84 85 ILE A C 1
ATOM 706 O O . ILE A 1 85 ? -6.970 10.423 26.076 1.00 54.84 85 ILE A O 1
ATOM 710 N N . GLN A 1 86 ? -7.237 9.278 27.993 1.00 53.69 86 GLN A N 1
ATOM 711 C CA . GLN A 1 86 ? -5.953 9.675 28.582 1.00 53.69 86 GLN A CA 1
ATOM 712 C C . GLN A 1 86 ? -4.760 8.818 28.159 1.00 53.69 86 GLN A C 1
ATOM 714 O O . GLN A 1 86 ? -3.643 9.102 28.581 1.00 53.69 86 GLN A O 1
ATOM 719 N N . ARG A 1 87 ? -4.933 7.768 27.343 1.00 55.91 87 ARG A N 1
ATOM 720 C CA . ARG A 1 87 ? -3.753 7.070 26.820 1.00 55.91 87 ARG A CA 1
ATOM 721 C C . ARG A 1 87 ? -3.058 8.003 25.831 1.00 55.91 87 ARG A C 1
ATOM 723 O O . ARG A 1 87 ? -3.639 8.232 24.763 1.00 55.91 87 ARG A O 1
ATOM 730 N N . PRO A 1 88 ? -1.832 8.491 26.119 1.00 53.50 88 PRO A N 1
ATOM 731 C CA . PRO A 1 88 ? -1.043 9.145 25.092 1.00 53.50 88 PRO A CA 1
ATOM 732 C C . PRO A 1 88 ? -0.953 8.144 23.944 1.00 53.50 88 PRO A C 1
ATOM 734 O O . PRO A 1 88 ? -0.647 6.962 24.148 1.00 53.50 88 PRO A O 1
ATOM 737 N N . GLY A 1 89 ? -1.370 8.569 22.751 1.00 55.66 89 GLY A N 1
ATOM 738 C CA . GLY A 1 89 ? -1.341 7.696 21.585 1.00 55.66 89 GLY A CA 1
ATOM 739 C C . GLY A 1 89 ? 0.067 7.126 21.470 1.00 55.66 89 GLY A C 1
ATOM 740 O O . GLY A 1 89 ? 1.026 7.889 21.483 1.00 55.66 89 GLY A O 1
ATOM 741 N N . SER A 1 90 ? 0.214 5.800 21.416 1.00 58.81 90 SER A N 1
ATOM 742 C CA . SER A 1 90 ? 1.540 5.204 21.269 1.00 58.81 90 SER A CA 1
ATOM 743 C C . SER A 1 90 ? 2.191 5.764 20.000 1.00 58.81 90 SER A C 1
ATOM 745 O O . SER A 1 90 ? 1.674 5.587 18.895 1.00 58.81 90 SER A O 1
ATOM 747 N N . GLY A 1 91 ? 3.286 6.508 20.165 1.00 63.62 91 GLY A N 1
ATOM 748 C CA . GLY A 1 91 ? 3.879 7.303 19.095 1.00 63.62 91 GLY A CA 1
ATOM 749 C C . GLY A 1 91 ? 4.583 8.557 19.607 1.00 63.62 91 GLY A C 1
ATOM 750 O O . GLY A 1 91 ? 4.916 8.661 20.785 1.00 63.62 91 GLY A O 1
ATOM 751 N N . ARG A 1 92 ? 4.848 9.497 18.690 1.00 60.91 92 ARG A N 1
ATOM 752 C CA . ARG A 1 92 ? 5.417 10.807 19.032 1.00 60.91 92 ARG A CA 1
ATOM 753 C C . ARG A 1 92 ? 4.447 11.551 19.965 1.00 60.91 92 ARG A C 1
ATOM 755 O O . ARG A 1 92 ? 3.247 11.499 19.683 1.00 60.91 92 ARG A O 1
ATOM 762 N N . PRO A 1 93 ? 4.946 12.239 21.011 1.00 68.88 93 PRO A N 1
ATOM 763 C CA . PRO A 1 93 ? 4.120 13.108 21.842 1.00 68.88 93 PRO A CA 1
ATOM 764 C C . PRO A 1 93 ? 3.313 14.050 20.958 1.00 68.88 93 PRO A C 1
ATOM 766 O O . PRO A 1 93 ? 3.815 14.507 19.921 1.00 68.88 93 PRO A O 1
ATOM 769 N N . ARG A 1 94 ? 2.068 14.322 21.346 1.00 67.50 94 ARG A N 1
ATOM 770 C CA . ARG A 1 94 ? 1.275 15.331 20.643 1.00 67.50 94 ARG A CA 1
ATOM 771 C C . ARG A 1 94 ? 2.010 16.670 20.735 1.00 67.50 94 ARG A C 1
ATOM 773 O O . ARG A 1 94 ? 2.624 16.969 21.757 1.00 67.50 94 ARG A O 1
ATOM 780 N N . LEU A 1 95 ? 1.989 17.462 19.666 1.00 70.12 95 LEU A N 1
ATOM 781 C CA . LEU A 1 95 ? 2.660 18.769 19.652 1.00 70.12 95 LEU A CA 1
ATOM 782 C C . LEU A 1 95 ? 2.069 19.685 20.733 1.00 70.12 95 LEU A C 1
ATOM 784 O O . LEU A 1 95 ? 2.771 20.475 21.347 1.00 70.12 95 LEU A O 1
ATOM 788 N N . GLU A 1 96 ? 0.784 19.494 21.011 1.00 74.12 96 GLU A N 1
ATOM 789 C CA . GLU A 1 96 ? 0.017 20.139 22.065 1.00 74.12 96 GLU A CA 1
ATOM 790 C C . GLU A 1 96 ? 0.461 19.710 23.476 1.00 74.12 96 GLU A C 1
ATOM 792 O O . GLU A 1 96 ? 0.328 20.488 24.414 1.00 74.12 96 GLU A O 1
ATOM 797 N N . GLU A 1 97 ? 1.006 18.498 23.639 1.00 72.25 97 GLU A N 1
ATOM 798 C CA . GLU A 1 97 ? 1.576 18.021 24.910 1.00 72.25 97 GLU A CA 1
ATOM 799 C C . GLU A 1 97 ? 2.997 18.564 25.122 1.00 72.25 97 GLU A C 1
ATOM 801 O O . GLU A 1 97 ? 3.346 18.965 26.230 1.00 72.25 97 GLU A O 1
ATOM 806 N N . SER A 1 98 ? 3.831 18.572 24.075 1.00 78.38 98 SER A N 1
ATOM 807 C CA . SER A 1 98 ? 5.240 18.979 24.178 1.00 78.38 98 SER A CA 1
ATOM 808 C C . SER A 1 98 ? 5.445 20.491 24.117 1.00 78.38 98 SER A C 1
ATOM 810 O O . SER A 1 98 ? 6.373 21.014 24.733 1.00 78.38 98 SER A O 1
ATOM 812 N N . GLN A 1 99 ? 4.600 21.197 23.366 1.00 81.69 99 GLN A N 1
ATOM 813 C CA . GLN A 1 99 ? 4.665 22.639 23.161 1.00 81.69 99 GLN A CA 1
ATOM 814 C C . GLN A 1 99 ? 3.247 23.234 23.129 1.00 81.69 99 GLN A C 1
ATOM 816 O O . GLN A 1 99 ? 2.775 23.681 22.080 1.00 81.69 99 GLN A O 1
ATOM 821 N N . PRO A 1 100 ? 2.561 23.295 24.286 1.00 82.25 100 PRO A N 1
ATOM 822 C CA . PRO A 1 100 ? 1.166 23.741 24.370 1.00 82.25 100 PRO A CA 1
ATOM 823 C C . PRO A 1 100 ? 0.952 25.171 23.857 1.00 82.25 100 PRO A C 1
ATOM 825 O O . PRO A 1 100 ? -0.118 25.505 23.357 1.00 82.25 100 PRO A O 1
ATOM 828 N N . MET A 1 101 ? 1.983 26.016 23.939 1.00 88.94 101 MET A N 1
ATOM 829 C CA 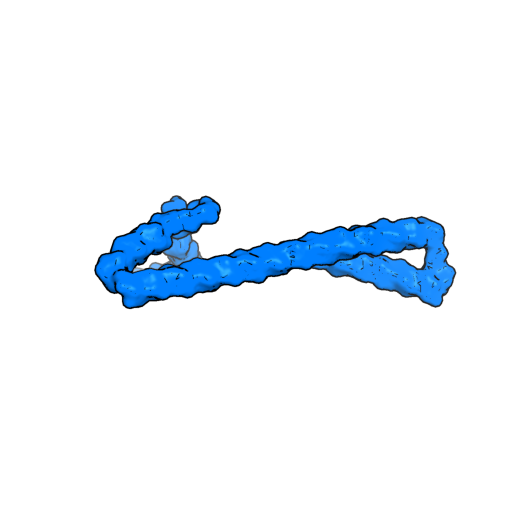. MET A 1 101 ? 1.920 27.413 23.508 1.00 88.94 101 MET A CA 1
ATOM 830 C C . MET A 1 101 ? 2.230 27.612 22.025 1.00 88.94 101 MET A C 1
ATOM 832 O O . MET A 1 101 ? 1.967 28.692 21.514 1.00 88.94 101 MET A O 1
ATOM 836 N N . LEU A 1 102 ? 2.752 26.607 21.313 1.00 86.19 102 LEU A N 1
ATOM 837 C CA . LEU A 1 102 ? 3.263 26.794 19.953 1.00 86.19 102 LEU A CA 1
ATOM 838 C C . LEU A 1 102 ? 2.185 27.294 18.991 1.00 86.19 102 LEU A C 1
ATOM 840 O O . LEU A 1 102 ? 2.427 28.226 18.232 1.00 86.19 102 LEU A O 1
ATOM 844 N N . LEU A 1 103 ? 0.992 26.696 19.032 1.00 82.88 103 LEU A N 1
ATOM 845 C CA . LEU A 1 103 ? -0.116 27.110 18.169 1.00 82.88 103 LEU A CA 1
ATOM 846 C C . LEU A 1 103 ? -0.554 28.544 18.475 1.00 82.88 103 LEU A C 1
ATOM 848 O O . LEU A 1 103 ? -0.780 29.311 17.545 1.00 82.88 103 LEU A O 1
ATOM 852 N N . LYS A 1 104 ? -0.602 28.921 19.759 1.00 85.56 104 LYS A N 1
ATOM 853 C CA . LYS A 1 104 ? -0.874 30.302 20.169 1.00 85.56 104 LYS A CA 1
ATOM 854 C C . LYS A 1 104 ? 0.207 31.245 19.640 1.00 85.56 104 LYS A C 1
ATOM 856 O O . LYS A 1 104 ? -0.120 32.222 18.995 1.00 85.56 104 LYS A O 1
ATOM 861 N N . THR A 1 105 ? 1.481 30.907 19.819 1.00 86.31 105 THR A N 1
ATOM 862 C CA . THR A 1 105 ? 2.608 31.713 19.336 1.00 86.31 105 THR A CA 1
ATOM 863 C C . THR A 1 105 ? 2.611 31.863 17.814 1.00 86.31 105 THR A C 1
ATOM 865 O O . THR A 1 105 ? 2.890 32.945 17.315 1.00 86.31 105 THR A O 1
ATOM 868 N N . ILE A 1 106 ? 2.276 30.814 17.055 1.00 86.12 106 ILE A N 1
ATOM 869 C CA . ILE A 1 106 ? 2.122 30.904 15.594 1.00 86.12 106 ILE A CA 1
ATOM 870 C C . ILE A 1 106 ? 1.005 31.887 15.241 1.00 86.12 106 ILE A C 1
ATOM 872 O O . ILE A 1 106 ? 1.188 32.713 14.351 1.00 86.12 106 ILE A O 1
ATOM 876 N N . VAL A 1 107 ? -0.132 31.820 15.939 1.00 85.06 107 VAL A N 1
ATOM 877 C CA . VAL A 1 107 ? -1.237 32.765 15.746 1.00 85.06 107 VAL A CA 1
ATOM 878 C C . VAL A 1 107 ? -0.809 34.184 16.112 1.00 85.06 107 VAL A C 1
ATOM 880 O O . VAL A 1 107 ? -1.021 35.069 15.300 1.00 85.06 107 VAL A O 1
ATOM 883 N N . ASP A 1 108 ? -0.127 34.400 17.237 1.00 82.94 108 ASP A N 1
ATOM 884 C CA . ASP A 1 108 ? 0.366 35.721 17.657 1.00 82.94 108 ASP A CA 1
ATOM 885 C C . ASP A 1 108 ? 1.358 36.321 16.635 1.00 82.94 108 ASP A C 1
ATOM 887 O O . ASP A 1 108 ? 1.374 37.529 16.403 1.00 82.94 108 ASP A O 1
ATOM 891 N N . ILE A 1 109 ? 2.183 35.481 15.994 1.00 84.50 109 ILE A N 1
ATOM 892 C CA . ILE A 1 109 ? 3.131 35.899 14.948 1.00 84.50 109 ILE A CA 1
ATOM 893 C C . ILE A 1 109 ? 2.410 36.230 13.634 1.00 84.50 109 ILE A C 1
ATOM 895 O O . ILE A 1 109 ? 2.767 37.195 12.960 1.00 84.50 109 ILE A O 1
ATOM 899 N N . VAL A 1 110 ? 1.441 35.404 13.229 1.00 84.75 110 VAL A N 1
ATOM 900 C CA . VAL A 1 110 ? 0.752 35.524 11.930 1.00 84.75 110 VAL A CA 1
ATOM 901 C C . VAL A 1 110 ? -0.370 36.562 11.975 1.00 84.75 110 VAL A C 1
ATOM 903 O O . VAL A 1 110 ? -0.645 37.223 10.976 1.00 84.75 110 VAL A O 1
ATOM 906 N N . ALA A 1 111 ? -1.002 36.717 13.132 1.00 74.19 111 ALA A N 1
ATOM 907 C CA . ALA A 1 111 ? -2.057 37.670 13.418 1.00 74.19 111 ALA A CA 1
ATOM 908 C C . ALA A 1 111 ? -1.615 38.581 14.574 1.00 74.19 111 ALA A C 1
ATOM 910 O O . ALA A 1 111 ? -2.142 38.459 15.680 1.00 74.19 111 ALA A O 1
ATOM 911 N N . PRO A 1 112 ? -0.656 39.500 14.350 1.00 71.19 112 PRO A N 1
ATOM 912 C CA . PRO A 1 112 ? -0.354 40.514 15.342 1.00 71.19 112 PRO A CA 1
ATOM 913 C C . PRO A 1 112 ? -1.622 41.341 15.590 1.00 71.19 112 PRO A C 1
ATOM 915 O O . PRO A 1 112 ? -2.030 42.160 14.760 1.00 71.19 112 PRO A O 1
ATOM 918 N N . GLU A 1 113 ? -2.259 41.118 16.739 1.00 63.44 113 GLU A N 1
ATOM 919 C CA . GLU A 1 113 ? -3.320 41.959 17.291 1.00 63.44 113 GLU A CA 1
ATOM 920 C C . GLU A 1 113 ? -2.729 43.325 17.678 1.00 63.44 113 GLU A C 1
ATOM 922 O O . GLU A 1 113 ? -2.557 43.616 18.855 1.00 63.44 113 GLU A O 1
ATOM 927 N N . SER A 1 114 ? -2.295 44.135 16.704 1.00 54.72 114 SER A N 1
ATOM 928 C CA . SER A 1 114 ?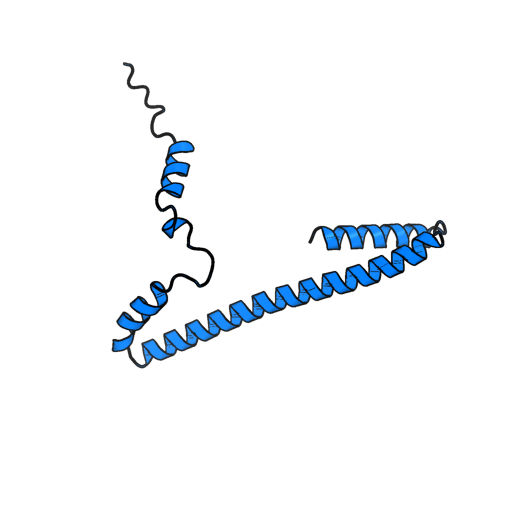 -2.066 45.587 16.829 1.00 54.72 114 SER A CA 1
ATOM 929 C C . SER A 1 114 ? -1.348 46.175 15.603 1.00 54.72 114 SER A C 1
ATOM 931 O O . SER A 1 114 ? -0.290 46.786 15.692 1.00 54.72 114 SER A O 1
ATOM 933 N N . CYS A 1 115 ? -2.045 46.195 14.466 1.00 50.47 115 CYS A N 1
ATOM 934 C CA . CYS A 1 115 ? -2.141 47.445 13.701 1.00 50.47 115 CYS A CA 1
ATOM 935 C C . CYS A 1 115 ? -3.126 48.408 14.411 1.00 50.47 115 CYS A C 1
ATOM 937 O O . CYS A 1 115 ? -3.983 49.025 13.786 1.00 50.47 115 CYS A O 1
ATOM 939 N N . THR A 1 116 ? -3.064 48.488 15.745 1.00 54.97 116 THR A N 1
ATOM 940 C CA . THR A 1 116 ? -3.724 49.515 16.547 1.00 54.97 116 THR A CA 1
ATOM 941 C C . THR A 1 116 ? -2.684 50.590 16.778 1.00 54.97 116 THR A C 1
ATOM 943 O O . THR A 1 116 ? -1.979 50.606 17.788 1.00 54.97 116 THR A O 1
ATOM 946 N N . ASP A 1 117 ? -2.566 51.466 15.791 1.00 52.94 117 ASP A N 1
ATOM 947 C CA . ASP A 1 117 ? -1.947 52.763 15.980 1.00 52.94 117 ASP A CA 1
ATOM 948 C C . ASP A 1 117 ? -2.793 53.523 17.018 1.00 52.94 117 ASP A C 1
ATOM 950 O O . ASP A 1 117 ? -3.856 54.061 16.718 1.00 52.94 117 ASP A O 1
ATOM 954 N N . GLN A 1 118 ? -2.375 53.479 18.285 1.00 54.69 118 GLN A N 1
ATOM 955 C CA . GLN A 1 118 ? -2.890 54.348 19.348 1.00 54.69 118 GLN A CA 1
ATOM 956 C C . GLN A 1 118 ? -2.099 55.665 19.409 1.00 54.69 118 GLN A C 1
ATOM 958 O O . GLN A 1 118 ? -1.976 56.269 20.472 1.00 54.69 118 GLN A O 1
ATOM 963 N N . ARG A 1 119 ? -1.542 56.136 18.286 1.00 54.19 119 ARG A N 1
ATOM 964 C CA . ARG A 1 119 ? -1.070 57.519 18.176 1.00 54.19 119 ARG A CA 1
ATOM 965 C C . ARG A 1 119 ? -2.204 58.376 17.634 1.00 54.19 119 ARG A C 1
ATOM 967 O O . ARG A 1 119 ? -2.391 58.511 16.429 1.00 54.19 119 ARG A O 1
ATOM 974 N N . ARG A 1 120 ? -2.966 58.937 18.566 1.00 42.19 120 ARG A N 1
ATOM 975 C CA . ARG A 1 120 ? -3.749 60.151 18.357 1.00 42.19 120 ARG A CA 1
ATOM 976 C C . ARG A 1 120 ? -3.092 61.280 19.133 1.00 42.19 120 ARG A C 1
ATOM 978 O O . ARG A 1 120 ? -2.579 60.984 20.235 1.00 42.19 120 ARG A O 1
#

Solvent-accessible surface area (backbone atoms only — not comparable to full-atom values): 7037 Å² total; per-residue (Å²): 111,67,69,56,48,54,44,50,53,53,49,49,52,52,50,50,32,46,76,70,72,68,58,51,73,66,54,56,54,50,47,55,52,42,54,51,50,48,51,52,52,51,52,51,52,51,50,52,54,48,50,53,52,51,52,50,51,50,52,52,52,52,50,51,54,50,54,56,47,32,75,75,37,66,83,52,38,66,59,49,49,58,62,60,72,66,49,76,66,92,70,75,78,52,63,65,76,78,42,65,56,51,67,56,51,51,45,50,70,76,52,60,94,62,92,64,80,82,82,124
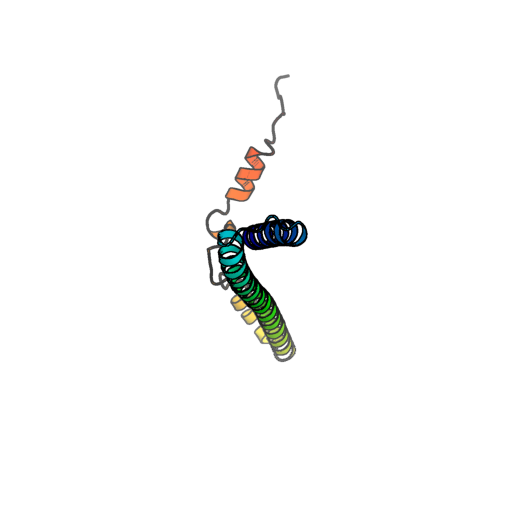
Secondary structure (DSSP, 8-state):
-HHHHHHHHHHHHHHHHHHTT---HHHHHHHHHHHHHHHHHHHHHHHHHHHHHHHHHHHHHHHHHHHHHHHH-GGGHHHHHHHHHSS--SSSPPHHHH-TTHHHHHHHHHS-S-------

Foldseek 3Di:
DVVLVVLVVLLVVLVVCVVVVNHDPVSVVVNVVSVVVNVVVVVVVVVVVVVVVVVVVVVVVVVVVVVVVCVVPVVCVVVCCVVVVPDQPPDDGDCCRVPVCPVVVVCCVVPVPDVPPPPD

Organism: NCBI:txid39272

Mean predicted aligned error: 13.4 Å